Protein AF-A0A7S3MRK7-F1 (afdb_monomer_lite)

InterPro domains:
  IPR029375 Cilia- and flagella-associated protein 141 [PF15104] (37-116)

Structure (mmCIF, N/CA/C/O backbone):
data_AF-A0A7S3MRK7-F1
#
_entry.id   AF-A0A7S3MRK7-F1
#
loop_
_atom_site.group_PDB
_atom_site.id
_atom_site.type_symbol
_atom_site.label_atom_id
_atom_site.label_alt_id
_atom_site.label_comp_id
_atom_site.label_asym_id
_atom_site.label_entity_id
_atom_site.label_seq_id
_atom_site.pdbx_PDB_ins_code
_atom_site.Cartn_x
_atom_site.Cartn_y
_atom_site.Cartn_z
_atom_site.occupancy
_atom_site.B_iso_or_equiv
_atom_site.auth_seq_id
_atom_site.auth_comp_id
_atom_site.auth_asym_id
_atom_site.auth_atom_id
_atom_site.pdbx_PDB_model_num
ATOM 1 N N . CYS A 1 1 ? 59.365 7.973 -91.735 1.00 45.81 1 CYS A N 1
ATOM 2 C CA . CYS A 1 1 ? 58.407 8.527 -90.756 1.00 45.81 1 CYS A CA 1
ATOM 3 C C . CYS A 1 1 ? 57.987 7.419 -89.800 1.00 45.81 1 CYS A C 1
ATOM 5 O O . CYS A 1 1 ? 57.290 6.509 -90.225 1.00 45.81 1 CYS A O 1
ATOM 7 N N . VAL A 1 2 ? 58.474 7.437 -88.557 1.00 46.31 2 VAL A N 1
ATOM 8 C CA . VAL A 1 2 ? 58.102 6.447 -87.532 1.00 46.31 2 VAL A CA 1
ATOM 9 C C . VAL A 1 2 ? 56.906 7.011 -86.760 1.00 46.31 2 VAL A C 1
ATOM 11 O O . VAL A 1 2 ? 57.001 8.143 -86.282 1.00 46.31 2 VAL A O 1
ATOM 14 N N . PRO A 1 3 ? 55.773 6.301 -86.657 1.00 47.56 3 PRO A N 1
ATOM 15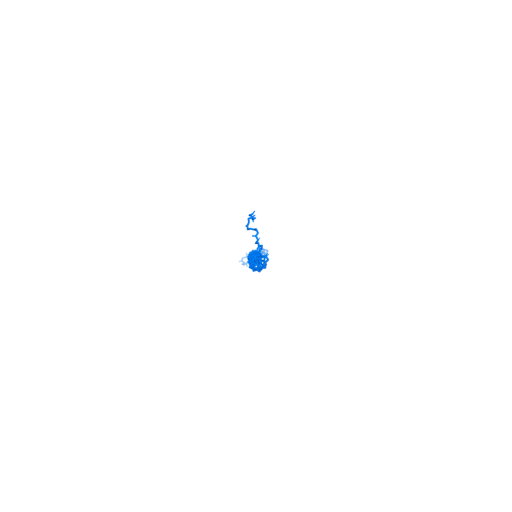 C CA . PRO A 1 3 ? 54.641 6.799 -85.894 1.00 47.56 3 PRO A CA 1
ATOM 16 C C . PRO A 1 3 ? 54.963 6.742 -84.396 1.00 47.56 3 PRO A C 1
ATOM 18 O O . PRO A 1 3 ? 55.352 5.699 -83.873 1.00 47.56 3 PRO A O 1
ATOM 21 N N . SER A 1 4 ? 54.790 7.879 -83.717 1.00 49.06 4 SER A N 1
ATOM 22 C CA . SER A 1 4 ? 54.925 8.026 -82.264 1.00 49.06 4 SER A CA 1
ATOM 23 C C . SER A 1 4 ? 53.971 7.064 -81.546 1.00 49.06 4 SER A C 1
ATOM 25 O O . SER A 1 4 ? 52.752 7.242 -81.541 1.00 49.06 4 SER A O 1
ATOM 27 N N . SER A 1 5 ? 54.534 6.007 -80.965 1.00 57.00 5 SER A N 1
ATOM 28 C CA . SER A 1 5 ? 53.834 4.939 -80.243 1.00 57.00 5 SER A CA 1
ATOM 29 C C . SER A 1 5 ? 53.330 5.360 -78.856 1.00 57.00 5 SER A C 1
ATOM 31 O O . SER A 1 5 ? 52.599 4.606 -78.217 1.00 57.00 5 SER A O 1
ATOM 33 N N . GLY A 1 6 ? 53.663 6.572 -78.395 1.00 49.72 6 GLY A N 1
ATOM 34 C CA . GLY A 1 6 ? 53.338 7.046 -77.045 1.00 49.72 6 GLY A CA 1
ATOM 35 C C . GLY A 1 6 ? 51.888 7.499 -76.839 1.00 49.72 6 GLY A C 1
ATOM 36 O O . GLY A 1 6 ? 51.401 7.473 -75.712 1.00 49.72 6 GLY A O 1
ATOM 37 N N . GLY A 1 7 ? 51.176 7.889 -77.905 1.00 45.44 7 GLY A N 1
ATOM 38 C CA . GLY A 1 7 ? 49.799 8.398 -77.797 1.00 45.44 7 GLY A CA 1
ATOM 39 C C . GLY A 1 7 ? 48.752 7.305 -77.555 1.00 45.44 7 GLY A C 1
ATOM 40 O O . GLY A 1 7 ? 47.868 7.465 -76.721 1.00 45.44 7 GLY A O 1
ATOM 41 N N . ARG A 1 8 ? 48.898 6.149 -78.217 1.00 47.28 8 ARG A N 1
ATOM 42 C CA . ARG A 1 8 ? 47.899 5.062 -78.179 1.00 47.28 8 ARG A CA 1
ATOM 43 C C . ARG A 1 8 ? 47.930 4.212 -76.904 1.00 47.28 8 ARG A C 1
ATOM 45 O O . ARG A 1 8 ? 46.933 3.583 -76.572 1.00 47.28 8 ARG A O 1
ATOM 52 N N . GLN A 1 9 ? 49.041 4.207 -76.164 1.00 48.06 9 GLN A N 1
ATOM 53 C CA . GLN A 1 9 ? 49.142 3.440 -74.914 1.00 48.06 9 GLN A CA 1
ATOM 54 C C . GLN A 1 9 ? 48.432 4.114 -73.730 1.00 48.06 9 GLN A C 1
ATOM 56 O O . GLN A 1 9 ? 48.019 3.425 -72.802 1.00 48.06 9 GLN A O 1
ATOM 61 N N . ARG A 1 10 ? 48.242 5.442 -73.761 1.00 50.16 10 ARG A N 1
ATOM 62 C CA . ARG A 1 10 ? 47.515 6.160 -72.700 1.00 50.16 10 ARG A CA 1
ATOM 63 C C . ARG A 1 10 ? 46.002 5.988 -72.807 1.00 50.16 10 ARG A C 1
ATOM 65 O O . ARG A 1 10 ? 45.340 5.860 -71.786 1.00 50.16 10 ARG A O 1
ATOM 72 N N . GLU A 1 11 ? 45.472 5.921 -74.025 1.00 43.78 11 GLU A N 1
ATOM 73 C CA . GLU A 1 11 ? 44.040 5.688 -74.259 1.00 43.78 11 GLU A CA 1
ATOM 74 C C . GLU A 1 11 ? 43.642 4.229 -73.984 1.00 43.78 11 GLU A C 1
ATOM 76 O O . GLU A 1 11 ? 42.588 3.981 -73.405 1.00 43.78 11 GLU A O 1
ATOM 81 N N . ALA A 1 12 ? 44.520 3.260 -74.276 1.00 46.50 12 ALA A N 1
ATOM 82 C CA . ALA A 1 12 ? 44.285 1.848 -73.955 1.00 46.50 12 ALA A CA 1
ATOM 83 C C . ALA A 1 12 ? 44.273 1.548 -72.439 1.00 46.50 12 ALA A C 1
ATOM 85 O O . ALA A 1 12 ? 43.639 0.586 -72.011 1.00 46.50 12 ALA A O 1
ATOM 86 N N . ALA A 1 13 ? 44.919 2.380 -71.614 1.00 49.62 13 ALA A N 1
ATOM 87 C CA . ALA A 1 13 ? 44.891 2.254 -70.153 1.00 49.62 13 ALA A CA 1
ATOM 88 C C . ALA A 1 13 ? 43.599 2.802 -69.509 1.00 49.62 13 ALA A C 1
ATOM 90 O O . ALA A 1 13 ? 43.355 2.554 -68.332 1.00 49.62 13 ALA A O 1
ATOM 91 N N . MET A 1 14 ? 42.766 3.521 -70.272 1.00 51.19 14 MET A N 1
ATOM 92 C CA . MET A 1 14 ? 41.508 4.127 -69.806 1.00 51.19 14 MET A CA 1
ATOM 93 C C . MET A 1 14 ? 40.259 3.331 -70.239 1.00 51.19 14 MET A C 1
ATOM 95 O O . MET A 1 14 ? 39.140 3.764 -69.983 1.00 51.19 14 MET A O 1
ATOM 99 N N . GLY A 1 15 ? 40.436 2.188 -70.917 1.00 46.81 15 GLY A N 1
ATOM 100 C CA . GLY A 1 15 ? 39.347 1.368 -71.473 1.00 46.81 15 GLY A CA 1
ATOM 101 C C . GLY A 1 15 ? 39.028 0.076 -70.710 1.00 46.81 15 GLY A C 1
ATOM 102 O O . GLY A 1 15 ? 38.091 -0.630 -71.073 1.00 46.81 15 GLY A O 1
ATOM 103 N N . GLY A 1 16 ? 39.787 -0.260 -69.666 1.00 48.41 16 GLY A N 1
ATOM 104 C CA . GLY A 1 16 ? 39.460 -1.362 -68.760 1.00 48.41 16 GLY A CA 1
ATOM 105 C C . GLY A 1 16 ? 38.761 -0.807 -67.530 1.00 48.41 16 GLY A C 1
ATOM 106 O O . GLY A 1 16 ? 39.262 0.157 -66.966 1.00 48.41 16 GLY A O 1
ATOM 107 N N . GLN A 1 17 ? 37.629 -1.396 -67.135 1.00 56.31 17 GLN A N 1
ATOM 108 C CA . GLN A 1 17 ? 36.871 -1.100 -65.910 1.00 56.31 17 GLN A CA 1
ATOM 109 C C . GLN A 1 17 ? 37.787 -0.797 -64.709 1.00 56.31 17 GLN A C 1
ATOM 111 O O . GLN A 1 17 ? 38.178 -1.683 -63.955 1.00 56.31 17 GLN A O 1
ATOM 116 N N . TRP A 1 18 ? 38.136 0.470 -64.533 1.00 56.16 18 TRP A N 1
ATOM 117 C CA . TRP A 1 18 ? 38.834 0.992 -63.374 1.00 56.16 18 TRP A CA 1
ATOM 118 C C . TRP A 1 18 ? 37.935 2.086 -62.842 1.00 56.16 18 TRP A C 1
ATOM 120 O O . TRP A 1 18 ? 38.017 3.244 -63.251 1.00 56.16 18 TRP A O 1
ATOM 130 N N . GLU A 1 19 ? 37.032 1.710 -61.938 1.00 61.50 19 GLU A N 1
ATOM 131 C CA . GLU A 1 19 ? 36.474 2.722 -61.056 1.00 61.50 19 GLU A CA 1
ATOM 132 C C . GLU A 1 19 ? 37.651 3.413 -60.357 1.00 61.50 19 GLU A C 1
ATOM 134 O O . GLU A 1 19 ? 38.529 2.728 -59.814 1.00 61.50 19 GLU A O 1
ATOM 139 N N . PRO A 1 20 ? 37.725 4.755 -60.378 1.00 77.00 20 PRO A N 1
ATOM 140 C CA . PRO A 1 20 ? 38.805 5.454 -59.711 1.00 77.00 20 PRO A CA 1
ATOM 141 C C . PRO A 1 20 ? 38.808 5.029 -58.243 1.00 77.00 20 PRO A C 1
ATOM 143 O O . PRO A 1 20 ? 37.775 5.099 -57.579 1.00 77.00 20 PRO A O 1
ATOM 146 N N . LEU A 1 21 ? 39.961 4.616 -57.713 1.00 81.31 21 LEU A N 1
ATOM 147 C CA . LEU A 1 21 ? 40.096 4.113 -56.337 1.00 81.31 21 LEU A CA 1
ATOM 148 C C . LEU A 1 21 ? 39.461 5.049 -55.288 1.00 81.31 21 LEU A C 1
ATOM 150 O O . LEU A 1 21 ? 38.965 4.599 -54.258 1.00 81.31 21 LEU A O 1
ATOM 154 N N . ASN A 1 22 ? 39.444 6.353 -55.568 1.00 84.12 22 ASN A N 1
ATOM 155 C CA . ASN A 1 22 ? 38.809 7.371 -54.735 1.00 84.12 22 ASN A CA 1
ATOM 156 C C . ASN A 1 22 ? 37.279 7.234 -54.680 1.00 84.12 22 ASN A C 1
ATOM 158 O O . ASN A 1 22 ? 36.705 7.400 -53.609 1.00 84.12 22 ASN A O 1
ATOM 162 N N . VAL A 1 23 ? 36.634 6.898 -55.802 1.00 84.19 23 VAL A N 1
ATOM 163 C CA . VAL A 1 23 ? 35.185 6.662 -55.885 1.00 84.19 23 VAL A CA 1
ATOM 164 C C . VAL A 1 23 ? 34.826 5.412 -55.094 1.00 84.19 23 VAL A C 1
ATOM 166 O O . VAL A 1 23 ? 33.957 5.469 -54.231 1.00 84.19 23 VAL A O 1
ATOM 169 N N . ARG A 1 24 ? 35.571 4.318 -55.279 1.00 85.69 24 ARG A N 1
ATOM 170 C CA . ARG A 1 24 ? 35.362 3.084 -54.514 1.00 85.69 24 ARG A CA 1
ATOM 171 C C . ARG A 1 24 ? 35.512 3.299 -53.004 1.00 85.69 24 ARG A C 1
ATOM 173 O O . ARG A 1 24 ? 34.643 2.903 -52.238 1.00 85.69 24 ARG A O 1
ATOM 180 N N . ARG A 1 25 ? 36.573 3.990 -52.570 1.00 87.88 25 ARG A N 1
ATOM 181 C CA . ARG A 1 25 ? 36.786 4.333 -51.150 1.00 87.88 25 ARG A CA 1
ATOM 182 C C . ARG A 1 25 ? 35.693 5.235 -50.584 1.00 87.88 25 ARG A C 1
ATOM 184 O O . ARG A 1 25 ? 35.390 5.150 -49.396 1.00 87.88 25 ARG A O 1
ATOM 191 N N . TYR A 1 26 ? 35.147 6.127 -51.407 1.00 89.94 26 TYR A N 1
ATOM 192 C CA . TYR A 1 26 ? 34.037 6.985 -51.013 1.00 89.94 26 TYR A CA 1
ATOM 193 C C . TYR A 1 26 ? 32.757 6.164 -50.817 1.00 89.94 26 TYR A C 1
ATOM 195 O O . TYR A 1 26 ? 32.153 6.247 -49.753 1.00 89.94 26 TYR A O 1
ATOM 203 N N . VAL A 1 27 ? 32.414 5.298 -51.773 1.00 91.62 27 VAL A N 1
ATOM 204 C CA . VAL A 1 27 ? 31.250 4.401 -51.680 1.00 91.62 27 VAL A CA 1
ATOM 205 C C . VAL A 1 27 ? 31.359 3.471 -50.468 1.00 91.62 27 VAL A C 1
ATOM 207 O O . VAL A 1 27 ? 30.424 3.395 -49.679 1.00 91.62 27 VAL A O 1
ATOM 210 N N . GLU A 1 28 ? 32.515 2.837 -50.249 1.00 93.94 28 GLU A N 1
ATOM 211 C CA . GLU A 1 28 ? 32.752 1.973 -49.081 1.00 93.94 28 GLU A CA 1
ATOM 212 C C . GLU A 1 28 ? 32.595 2.737 -47.752 1.00 93.94 28 GLU A C 1
ATOM 214 O O . GLU A 1 28 ? 32.072 2.201 -46.772 1.00 93.94 28 GLU A O 1
ATOM 219 N N . ARG A 1 29 ? 33.019 4.007 -47.703 1.00 94.12 29 ARG A N 1
ATOM 220 C CA . ARG A 1 29 ? 32.853 4.862 -46.520 1.00 94.12 29 ARG A CA 1
ATOM 221 C C . ARG A 1 29 ? 31.388 5.219 -46.283 1.00 94.12 29 ARG A C 1
ATOM 223 O O . ARG A 1 29 ? 30.930 5.092 -45.151 1.00 94.12 29 ARG A O 1
ATOM 230 N N . GLU A 1 30 ? 30.679 5.667 -47.313 1.00 95.62 30 GLU A N 1
ATOM 231 C CA . GLU A 1 30 ? 29.259 6.025 -47.219 1.00 95.62 30 GLU A CA 1
ATOM 232 C C . GLU A 1 30 ? 28.414 4.819 -46.811 1.00 95.62 30 GLU A C 1
ATOM 234 O O . GLU A 1 30 ? 27.554 4.931 -45.940 1.00 95.62 30 GLU A O 1
ATOM 239 N N . GLN A 1 31 ? 28.717 3.641 -47.355 1.00 95.38 31 GLN A N 1
ATOM 240 C CA . GLN A 1 31 ? 28.019 2.411 -47.009 1.00 95.38 31 GLN A CA 1
ATOM 241 C C . GLN A 1 31 ? 28.257 2.021 -45.548 1.00 95.38 31 GLN A C 1
ATOM 243 O O . GLN A 1 31 ? 27.303 1.787 -44.813 1.00 95.38 31 GLN A O 1
ATOM 248 N N . ARG A 1 32 ? 29.504 2.104 -45.069 1.00 96.06 32 ARG A N 1
ATOM 249 C CA . ARG A 1 32 ? 29.816 1.876 -43.652 1.00 96.06 32 ARG A CA 1
ATOM 250 C C . ARG A 1 32 ? 29.117 2.874 -42.726 1.00 96.06 32 ARG A C 1
ATOM 252 O O . ARG A 1 32 ? 28.685 2.501 -41.640 1.00 96.06 32 ARG A O 1
ATOM 259 N N . LEU A 1 33 ? 29.021 4.144 -43.120 1.00 95.62 33 LEU A N 1
ATOM 260 C CA . LEU A 1 33 ? 28.290 5.150 -42.346 1.00 95.62 33 LEU A CA 1
ATOM 261 C C . LEU A 1 33 ? 26.787 4.850 -42.328 1.00 95.62 33 LEU A C 1
ATOM 263 O O . LEU A 1 33 ? 26.166 4.932 -41.268 1.00 95.62 33 LEU A O 1
ATOM 267 N N . ALA A 1 34 ? 26.209 4.458 -43.463 1.00 95.25 34 ALA A N 1
ATOM 268 C CA . ALA A 1 34 ? 24.812 4.054 -43.549 1.00 95.25 34 ALA A CA 1
ATOM 269 C C . ALA A 1 34 ? 24.521 2.856 -42.632 1.00 95.25 34 ALA A C 1
ATOM 271 O O . ALA A 1 34 ? 23.593 2.930 -41.821 1.00 95.25 34 ALA A O 1
ATOM 272 N N . ASP A 1 35 ? 25.364 1.825 -42.671 1.00 95.94 35 ASP A N 1
ATOM 273 C CA . ASP A 1 35 ? 25.247 0.637 -41.823 1.00 95.94 35 ASP A CA 1
ATOM 274 C C . ASP A 1 35 ? 25.286 1.020 -40.338 1.00 95.94 35 ASP A C 1
ATOM 276 O O . ASP A 1 35 ? 24.337 0.734 -39.605 1.00 95.94 35 ASP A O 1
ATOM 280 N N . LEU A 1 36 ? 26.287 1.801 -39.914 1.00 95.19 36 LEU A N 1
ATOM 281 C CA . LEU A 1 36 ? 26.409 2.278 -38.531 1.00 95.19 36 LEU A CA 1
ATOM 282 C C . LEU A 1 36 ? 25.196 3.099 -38.078 1.00 95.19 36 LEU A C 1
ATOM 284 O O . LEU A 1 36 ? 24.722 2.953 -36.951 1.00 95.19 36 LEU A O 1
ATOM 288 N N . THR A 1 37 ? 24.654 3.966 -38.938 1.00 95.62 37 THR A N 1
ATOM 289 C CA . THR A 1 37 ? 23.449 4.734 -38.580 1.00 95.62 37 THR A CA 1
ATOM 290 C C . THR A 1 37 ? 22.212 3.848 -38.461 1.00 95.62 37 THR A C 1
ATOM 292 O O . THR A 1 37 ? 21.341 4.126 -37.631 1.00 95.62 37 THR A O 1
ATOM 295 N N . SER A 1 38 ? 22.118 2.786 -39.261 1.00 95.69 38 SER A N 1
ATOM 296 C CA . SER A 1 38 ? 21.018 1.825 -39.191 1.00 95.69 38 SER A CA 1
ATOM 297 C C . SER A 1 38 ? 21.076 1.006 -37.897 1.00 95.69 38 SER A C 1
ATOM 299 O O . SER A 1 38 ? 20.070 0.907 -37.189 1.00 95.69 38 SER A O 1
ATOM 301 N N . GLU A 1 39 ? 22.269 0.543 -37.519 1.00 95.44 39 GLU A N 1
ATOM 302 C CA . GLU A 1 39 ? 22.531 -0.166 -36.266 1.00 95.44 39 GLU A CA 1
ATOM 303 C C . GLU A 1 39 ? 22.239 0.733 -35.065 1.00 95.44 39 GLU A C 1
ATOM 305 O O . GLU A 1 39 ? 21.505 0.347 -34.153 1.00 95.44 39 GLU A O 1
ATOM 310 N N . GLN A 1 40 ? 22.709 1.983 -35.092 1.00 96.12 40 GLN A N 1
ATOM 311 C CA . GLN A 1 40 ? 22.445 2.945 -34.025 1.00 96.12 40 GLN A CA 1
ATOM 312 C C . GLN A 1 40 ? 20.944 3.214 -33.859 1.00 96.12 40 GLN A C 1
ATOM 314 O O . GLN A 1 40 ? 20.450 3.299 -32.733 1.00 96.12 40 GLN A O 1
ATOM 319 N N . LYS A 1 41 ? 20.187 3.331 -34.958 1.00 96.19 41 LYS A N 1
ATOM 320 C CA . LYS A 1 41 ? 18.723 3.487 -34.905 1.00 96.19 41 LYS A CA 1
ATOM 321 C C . LYS A 1 41 ? 18.053 2.267 -34.277 1.00 96.19 41 LYS A C 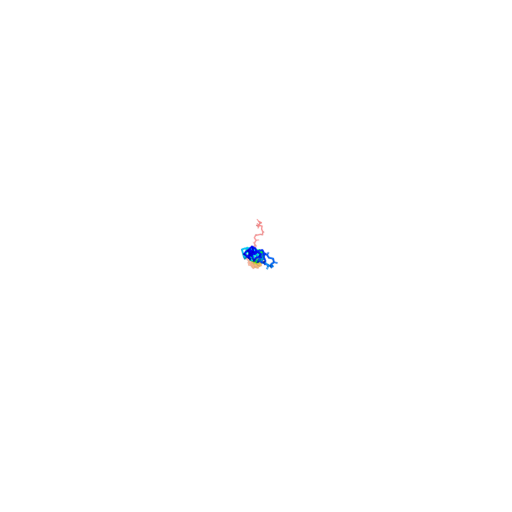1
ATOM 323 O O . LYS A 1 41 ? 17.155 2.436 -33.448 1.00 96.19 41 LYS A O 1
ATOM 328 N N . ALA A 1 42 ? 18.490 1.060 -34.633 1.00 94.81 42 ALA A N 1
ATOM 329 C CA . ALA A 1 42 ? 17.983 -0.173 -34.042 1.00 94.81 42 ALA A CA 1
ATOM 330 C C . ALA A 1 42 ? 18.271 -0.224 -32.532 1.00 94.81 42 ALA A C 1
ATOM 332 O O . ALA A 1 42 ? 17.348 -0.413 -31.735 1.00 94.81 42 ALA A O 1
ATOM 333 N N . HIS A 1 43 ? 19.510 0.059 -32.123 1.00 95.31 43 HIS A N 1
ATOM 334 C CA . HIS A 1 43 ? 19.899 0.124 -30.715 1.00 95.31 43 HIS A CA 1
ATOM 335 C C . HIS A 1 43 ? 19.092 1.165 -29.939 1.00 95.31 43 HIS A C 1
ATOM 337 O O . HIS A 1 43 ? 18.512 0.839 -28.903 1.00 95.31 43 HIS A O 1
ATOM 343 N N . ASN A 1 44 ? 18.958 2.383 -30.464 1.00 96.25 44 ASN A N 1
ATOM 344 C CA . ASN A 1 44 ? 18.181 3.443 -29.821 1.00 96.25 44 ASN A CA 1
ATOM 345 C C . ASN A 1 44 ? 16.722 3.025 -29.602 1.00 96.25 44 ASN A C 1
ATOM 347 O O . ASN A 1 44 ? 16.173 3.246 -28.521 1.00 96.25 44 ASN A O 1
ATOM 351 N N . ARG A 1 45 ? 16.099 2.372 -30.590 1.00 95.81 45 ARG A N 1
ATOM 352 C CA . ARG A 1 45 ? 14.727 1.868 -30.457 1.00 95.81 45 ARG A CA 1
ATOM 353 C C . ARG A 1 45 ? 14.625 0.805 -29.364 1.00 95.81 45 ARG A C 1
ATOM 355 O O . ARG A 1 45 ? 13.724 0.882 -28.533 1.00 95.81 45 ARG A O 1
ATOM 362 N N . THR A 1 46 ? 15.546 -0.158 -29.328 1.00 95.12 46 THR A N 1
ATOM 363 C CA . THR A 1 46 ? 15.548 -1.193 -28.277 1.00 95.12 46 THR A CA 1
ATOM 364 C C . THR A 1 46 ? 15.760 -0.603 -26.882 1.00 95.12 46 THR A C 1
ATOM 366 O O . THR A 1 46 ? 15.045 -0.971 -25.952 1.00 95.12 46 THR A O 1
ATOM 369 N N . ALA A 1 47 ? 16.659 0.375 -26.742 1.00 96.00 47 ALA A N 1
ATOM 370 C CA . ALA A 1 47 ? 16.912 1.062 -25.481 1.00 96.00 47 ALA A CA 1
ATOM 371 C C . ALA A 1 47 ? 15.680 1.841 -24.995 1.00 96.00 47 ALA A C 1
ATOM 373 O O . ALA A 1 47 ? 15.338 1.776 -23.815 1.00 96.00 47 ALA A O 1
ATOM 374 N N . GLN A 1 48 ? 14.971 2.526 -25.899 1.00 96.19 48 GLN A N 1
ATOM 375 C CA . GLN A 1 48 ? 13.721 3.218 -25.569 1.00 96.19 48 GLN A CA 1
ATOM 376 C C . GLN A 1 48 ? 12.635 2.250 -25.092 1.00 96.19 48 GLN A C 1
ATOM 378 O O . GLN A 1 48 ? 11.985 2.516 -24.081 1.00 96.19 48 GLN A O 1
ATOM 383 N N . VAL A 1 49 ? 12.462 1.114 -25.773 1.00 95.88 49 VAL A N 1
ATOM 384 C CA . VAL A 1 49 ? 11.489 0.084 -25.372 1.00 95.88 49 VAL A CA 1
ATOM 385 C C . VAL A 1 49 ? 11.836 -0.488 -23.997 1.00 95.88 49 VAL A C 1
ATOM 387 O O . VAL A 1 49 ? 10.963 -0.569 -23.135 1.00 95.88 49 VAL A O 1
ATOM 390 N N . ALA A 1 50 ? 13.106 -0.821 -23.755 1.00 94.38 50 ALA A N 1
ATOM 391 C CA . ALA A 1 50 ? 13.563 -1.330 -22.464 1.00 94.38 50 ALA A CA 1
ATOM 392 C C . ALA A 1 50 ? 13.365 -0.304 -21.335 1.00 94.38 50 ALA A C 1
ATOM 394 O O . ALA A 1 50 ? 12.895 -0.650 -20.250 1.00 94.38 50 ALA A O 1
ATOM 395 N N . HIS A 1 51 ? 13.668 0.970 -21.596 1.00 95.44 51 HIS A N 1
ATOM 396 C CA . HIS A 1 51 ? 13.434 2.049 -20.640 1.00 95.44 51 HIS A CA 1
ATOM 397 C C . HIS A 1 51 ? 11.944 2.198 -20.314 1.00 95.44 51 HIS A C 1
ATOM 399 O O . HIS A 1 51 ? 11.575 2.309 -19.145 1.00 95.44 51 HIS A O 1
ATOM 405 N N . TRP A 1 52 ? 11.077 2.167 -21.328 1.00 94.56 52 TRP A N 1
ATOM 406 C CA . TRP A 1 52 ? 9.633 2.256 -21.128 1.00 94.56 52 TRP A CA 1
ATOM 407 C C . TRP A 1 52 ? 9.089 1.076 -20.316 1.00 94.56 52 TRP A C 1
ATOM 409 O O . TRP A 1 52 ? 8.347 1.293 -19.358 1.00 94.56 52 TRP A O 1
ATOM 419 N N . ALA A 1 53 ? 9.516 -0.151 -20.630 1.00 92.00 53 ALA A N 1
ATOM 420 C CA . ALA A 1 53 ? 9.139 -1.347 -19.880 1.00 92.00 53 ALA A CA 1
ATOM 421 C C . ALA A 1 53 ? 9.540 -1.242 -18.398 1.00 92.00 53 ALA A C 1
ATOM 423 O O . ALA A 1 53 ? 8.706 -1.447 -17.519 1.00 92.00 53 ALA A O 1
ATOM 424 N N . LYS A 1 54 ? 10.778 -0.815 -18.117 1.00 91.75 54 LYS A N 1
ATOM 425 C CA . LYS A 1 54 ? 11.273 -0.625 -16.746 1.00 91.75 54 LYS A CA 1
ATOM 426 C C . LYS A 1 54 ? 10.521 0.472 -15.989 1.00 91.75 54 LYS A C 1
ATOM 428 O O . LYS A 1 54 ? 10.258 0.336 -14.797 1.00 91.75 54 LYS A O 1
ATOM 433 N N . SER A 1 55 ? 10.186 1.578 -16.651 1.00 89.31 55 SER A N 1
ATOM 434 C CA . SER A 1 55 ? 9.392 2.648 -16.033 1.00 89.31 55 SER A CA 1
ATOM 435 C C . SER A 1 55 ? 7.982 2.181 -15.690 1.00 89.31 55 SER A C 1
ATOM 437 O O . SER A 1 55 ? 7.479 2.500 -14.614 1.00 89.31 55 SER A O 1
ATOM 439 N N . ARG A 1 56 ? 7.363 1.393 -16.571 1.00 90.00 56 ARG A N 1
ATOM 440 C CA . ARG A 1 56 ? 6.041 0.815 -16.334 1.00 90.00 56 ARG A CA 1
ATOM 441 C C . ARG A 1 56 ? 6.051 -0.180 -15.173 1.00 90.00 56 ARG A C 1
ATOM 443 O O . ARG A 1 56 ? 5.213 -0.064 -14.292 1.00 90.00 56 ARG A O 1
ATOM 450 N N . GLU A 1 57 ? 7.040 -1.067 -15.110 1.00 85.12 57 GLU A N 1
ATOM 451 C CA . GLU A 1 57 ? 7.205 -2.019 -14.002 1.00 85.12 57 GLU A CA 1
ATOM 452 C C . GLU A 1 57 ? 7.306 -1.315 -12.638 1.00 85.12 57 GLU A C 1
ATOM 454 O O . GLU A 1 57 ? 6.661 -1.721 -11.673 1.00 85.12 57 GLU A O 1
ATOM 459 N N . LYS A 1 58 ? 8.055 -0.205 -12.556 1.00 82.25 58 LYS A N 1
ATOM 460 C CA . LYS A 1 58 ? 8.146 0.601 -11.326 1.00 82.25 58 LYS A CA 1
ATOM 461 C C . LYS A 1 58 ? 6.797 1.192 -10.911 1.00 82.25 58 LYS A C 1
ATOM 463 O O . LYS A 1 58 ? 6.472 1.208 -9.722 1.00 82.25 58 LYS A O 1
ATOM 468 N N . LEU A 1 59 ? 6.025 1.703 -11.869 1.00 82.31 59 LEU A N 1
ATOM 469 C CA . LEU A 1 59 ? 4.693 2.250 -11.604 1.00 82.31 59 LEU A CA 1
ATOM 470 C C . LEU A 1 59 ? 3.722 1.150 -11.158 1.00 82.31 59 LEU A C 1
ATOM 472 O O . LEU A 1 59 ? 3.000 1.336 -10.181 1.00 82.31 59 LEU A O 1
ATOM 476 N N . ASP A 1 60 ? 3.765 -0.016 -11.796 1.00 84.38 60 ASP A N 1
ATOM 477 C CA . ASP A 1 60 ? 2.925 -1.153 -11.426 1.00 84.38 60 ASP A CA 1
ATOM 478 C C . ASP A 1 60 ? 3.262 -1.644 -10.008 1.00 84.38 60 ASP A C 1
ATOM 480 O O . ASP A 1 60 ? 2.362 -1.747 -9.175 1.00 84.38 60 ASP A O 1
ATOM 484 N N . ALA A 1 61 ? 4.543 -1.827 -9.672 1.00 83.69 61 ALA A N 1
ATOM 485 C CA . ALA A 1 61 ? 4.971 -2.251 -8.335 1.00 83.69 61 ALA A CA 1
ATOM 486 C C . ALA A 1 61 ? 4.550 -1.260 -7.234 1.00 83.69 61 ALA A C 1
ATOM 488 O O . ALA A 1 61 ? 4.009 -1.653 -6.199 1.00 83.69 61 ALA A O 1
ATOM 489 N N . THR A 1 62 ? 4.751 0.040 -7.468 1.00 86.19 62 THR A N 1
ATOM 490 C CA . THR A 1 62 ? 4.337 1.082 -6.512 1.00 86.19 62 THR A CA 1
ATOM 491 C C . THR A 1 62 ? 2.820 1.156 -6.366 1.00 86.19 62 THR A C 1
ATOM 493 O O . THR A 1 62 ? 2.320 1.281 -5.247 1.00 86.19 62 THR A O 1
ATOM 496 N N . SER A 1 63 ? 2.069 1.017 -7.461 1.00 86.31 63 SER A N 1
ATOM 497 C CA . SER A 1 63 ? 0.606 0.979 -7.413 1.00 86.31 63 SER A CA 1
ATOM 498 C C . SER A 1 63 ? 0.096 -0.229 -6.620 1.00 86.31 63 SER A C 1
ATOM 500 O O . SER A 1 63 ? -0.746 -0.067 -5.737 1.00 86.31 63 SER A O 1
ATOM 502 N N . GLN A 1 64 ? 0.663 -1.418 -6.848 1.00 88.56 64 GLN A N 1
ATOM 503 C CA . GLN A 1 64 ? 0.307 -2.642 -6.131 1.00 88.56 64 GLN A CA 1
ATOM 504 C C . GLN A 1 64 ? 0.584 -2.504 -4.633 1.00 88.56 64 GLN A C 1
ATOM 506 O O . GLN A 1 64 ? -0.278 -2.822 -3.815 1.00 88.56 64 GLN A O 1
ATOM 511 N N . GLN A 1 65 ? 1.742 -1.954 -4.263 1.00 91.56 65 GLN A N 1
ATOM 512 C CA . GLN A 1 65 ? 2.090 -1.720 -2.864 1.00 91.56 65 GLN A CA 1
ATOM 513 C C . GLN A 1 65 ? 1.134 -0.726 -2.186 1.00 91.56 65 GLN A C 1
ATOM 515 O O . GLN A 1 65 ? 0.726 -0.937 -1.041 1.00 91.56 65 GLN A O 1
ATOM 520 N N . LEU A 1 66 ? 0.742 0.345 -2.883 1.00 91.44 66 LEU A N 1
ATOM 521 C CA . LEU A 1 66 ? -0.236 1.310 -2.375 1.00 91.44 66 LEU A CA 1
ATOM 522 C C . LEU A 1 66 ? -1.616 0.674 -2.181 1.00 91.44 66 LEU A C 1
ATOM 524 O O . LEU A 1 66 ? -2.258 0.921 -1.159 1.00 91.44 66 LEU A O 1
ATOM 528 N N . HIS A 1 67 ? -2.067 -0.155 -3.125 1.00 91.25 67 HIS A N 1
ATOM 529 C CA . HIS A 1 67 ? -3.326 -0.889 -3.005 1.00 91.25 67 HIS A CA 1
ATOM 530 C C . HIS A 1 67 ? -3.310 -1.861 -1.823 1.00 91.25 67 HIS A C 1
ATOM 532 O O . HIS A 1 67 ? -4.227 -1.813 -1.003 1.00 91.25 67 HIS A O 1
ATOM 538 N N . ALA A 1 68 ? -2.249 -2.657 -1.679 1.00 93.75 68 ALA A N 1
ATOM 539 C CA . ALA A 1 68 ? -2.089 -3.571 -0.552 1.00 93.75 68 ALA A CA 1
ATOM 540 C C . ALA A 1 68 ? -2.096 -2.815 0.787 1.00 93.75 68 ALA A C 1
ATOM 542 O O . ALA A 1 68 ? -2.821 -3.169 1.710 1.00 93.75 68 ALA A O 1
ATOM 543 N N . THR A 1 69 ? -1.366 -1.699 0.873 1.00 94.19 69 THR A N 1
ATOM 544 C CA . THR A 1 69 ? -1.318 -0.871 2.090 1.00 94.19 69 THR A CA 1
ATOM 545 C C . THR A 1 69 ? -2.694 -0.309 2.458 1.00 94.19 69 THR A C 1
ATOM 547 O O . THR A 1 69 ? -3.052 -0.264 3.635 1.00 94.19 69 THR A O 1
ATOM 550 N N . ARG A 1 70 ? -3.494 0.109 1.467 1.00 94.25 70 ARG A N 1
ATOM 551 C CA . ARG A 1 70 ? -4.874 0.565 1.700 1.00 94.25 70 ARG A CA 1
ATOM 552 C C . ARG A 1 70 ? -5.768 -0.560 2.214 1.00 94.25 70 ARG A C 1
ATOM 554 O O . ARG A 1 70 ? -6.529 -0.311 3.142 1.00 94.25 70 ARG A O 1
ATOM 561 N N . GLN A 1 71 ? -5.659 -1.762 1.650 1.00 95.38 71 GLN A N 1
ATOM 562 C CA . GLN A 1 71 ? -6.420 -2.929 2.107 1.00 95.38 71 GLN A CA 1
ATOM 563 C C . GLN A 1 71 ? -6.08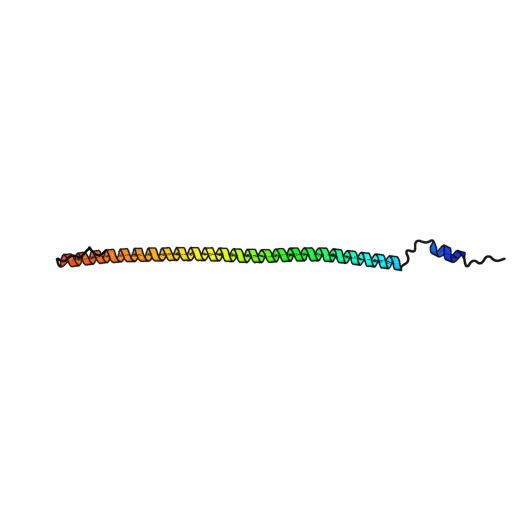4 -3.274 3.559 1.00 95.38 71 GLN A C 1
ATOM 565 O O . GLN A 1 71 ? -6.984 -3.300 4.392 1.00 95.38 71 GLN A O 1
ATOM 570 N N . PHE A 1 72 ? -4.796 -3.388 3.897 1.00 94.69 72 PHE A N 1
ATOM 571 C CA . PHE A 1 72 ? -4.373 -3.654 5.276 1.00 94.69 72 PHE A CA 1
ATOM 572 C C . PHE A 1 72 ? -4.881 -2.605 6.264 1.00 94.69 72 PHE A C 1
ATOM 574 O O . PHE A 1 72 ? -5.294 -2.934 7.374 1.00 94.69 72 PHE A O 1
ATOM 581 N N . ARG A 1 73 ? -4.874 -1.328 5.869 1.00 95.31 73 ARG A N 1
ATOM 582 C CA . ARG A 1 73 ? -5.400 -0.258 6.717 1.00 95.31 73 ARG A CA 1
ATOM 583 C C . ARG A 1 73 ? -6.905 -0.401 6.951 1.00 95.31 73 ARG A C 1
ATOM 585 O O . ARG A 1 73 ? -7.344 -0.241 8.084 1.00 95.31 73 ARG A O 1
ATOM 592 N N . GLN A 1 74 ? -7.676 -0.708 5.911 1.00 95.81 74 GLN A N 1
ATOM 593 C CA . GLN A 1 74 ? -9.121 -0.925 6.032 1.00 95.81 74 GLN A CA 1
ATOM 594 C C . GLN A 1 74 ? -9.434 -2.127 6.928 1.00 95.81 74 GLN A C 1
ATOM 596 O O . GLN A 1 74 ? -10.282 -2.027 7.809 1.00 95.81 74 GLN A O 1
ATOM 601 N N . GLU A 1 75 ? -8.712 -3.234 6.758 1.00 94.69 75 GLU A N 1
ATOM 602 C CA . GLU A 1 75 ? -8.852 -4.426 7.602 1.00 94.69 75 GLU A CA 1
ATOM 603 C C . GLU A 1 75 ? -8.529 -4.123 9.071 1.00 94.69 75 GLU A C 1
ATOM 605 O O . GLU A 1 75 ? -9.276 -4.517 9.967 1.00 94.69 75 GLU A O 1
ATOM 610 N N . ALA A 1 76 ? -7.465 -3.359 9.334 1.00 95.38 76 ALA A N 1
ATOM 611 C CA . ALA A 1 76 ? -7.099 -2.947 10.686 1.00 95.38 76 ALA A CA 1
ATOM 612 C C . ALA A 1 76 ? -8.145 -2.014 11.324 1.00 95.38 76 ALA A C 1
ATOM 614 O O . ALA A 1 76 ? -8.447 -2.140 12.514 1.00 95.38 76 ALA A O 1
ATOM 615 N N . GLU A 1 77 ? -8.710 -1.084 10.550 1.00 95.50 77 GLU A N 1
ATOM 616 C CA . GLU A 1 77 ? -9.782 -0.196 11.009 1.00 95.50 77 GLU A CA 1
ATOM 617 C C . GLU A 1 77 ? -11.041 -1.002 11.368 1.00 95.50 77 GLU A C 1
ATOM 619 O O . GLU A 1 77 ? -11.590 -0.814 12.457 1.00 95.50 77 GLU A O 1
ATOM 624 N N . LEU A 1 78 ? -11.443 -1.962 10.528 1.00 95.75 78 LEU A N 1
ATOM 625 C CA . LEU A 1 78 ? -12.568 -2.862 10.804 1.00 95.75 78 LEU A CA 1
ATOM 626 C C . LEU A 1 78 ? -12.335 -3.691 12.071 1.00 95.75 78 LEU A C 1
ATOM 628 O O . LEU A 1 78 ? -13.168 -3.657 12.979 1.00 95.75 78 LEU A O 1
ATOM 632 N N . ALA A 1 79 ? -11.174 -4.336 12.201 1.00 94.25 79 ALA A N 1
ATOM 633 C CA . ALA A 1 79 ? -10.831 -5.105 13.397 1.00 94.25 79 ALA A CA 1
ATOM 634 C C . ALA A 1 79 ? -10.898 -4.241 14.670 1.00 94.25 79 ALA A C 1
ATOM 636 O O . ALA A 1 79 ? -11.438 -4.660 15.696 1.00 94.25 79 ALA A O 1
ATOM 637 N N . ASN A 1 80 ? -10.421 -2.994 14.613 1.00 95.56 80 ASN A N 1
ATOM 638 C CA . ASN A 1 80 ? -10.515 -2.078 15.747 1.00 95.56 80 ASN A CA 1
ATOM 639 C C . ASN A 1 80 ? -11.980 -1.753 16.093 1.00 95.56 80 ASN A C 1
ATOM 641 O O . ASN A 1 80 ? -12.370 -1.824 17.262 1.00 95.56 80 ASN A O 1
ATOM 645 N N . THR A 1 81 ? -12.829 -1.477 15.098 1.00 96.19 81 THR A N 1
ATOM 646 C CA . THR A 1 81 ? -14.260 -1.231 15.353 1.00 96.19 81 THR A CA 1
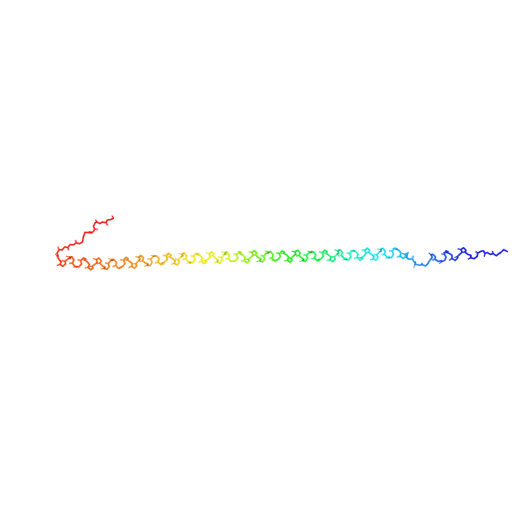ATOM 647 C C . THR A 1 81 ? -14.943 -2.419 16.029 1.00 96.19 81 THR A C 1
ATOM 649 O O . THR A 1 81 ? -15.662 -2.225 17.014 1.00 96.19 81 THR A O 1
ATOM 652 N N . GLU A 1 82 ? -14.651 -3.645 15.594 1.00 95.81 82 GLU A N 1
ATOM 653 C CA . GLU A 1 82 ? -15.177 -4.866 16.208 1.00 95.81 82 GLU A CA 1
ATOM 654 C C . GLU A 1 82 ? -14.726 -5.007 17.664 1.00 95.81 82 GLU A C 1
ATOM 656 O O . GLU A 1 82 ? -15.539 -5.297 18.545 1.00 95.81 82 GLU A O 1
ATOM 661 N N . THR A 1 83 ? -13.454 -4.727 17.967 1.00 95.81 83 THR A N 1
ATOM 662 C CA . THR A 1 83 ? -12.961 -4.783 19.354 1.00 95.81 83 THR A CA 1
ATOM 663 C C . THR A 1 83 ? -13.654 -3.769 20.264 1.00 95.81 83 THR A C 1
ATOM 665 O O . THR A 1 83 ? -13.997 -4.102 21.402 1.00 95.81 83 THR A O 1
ATOM 668 N N . ILE A 1 84 ? -13.926 -2.555 19.775 1.00 96.00 84 ILE A N 1
ATOM 669 C CA . ILE A 1 84 ? -14.646 -1.522 20.531 1.00 96.00 84 ILE A CA 1
ATOM 670 C C . ILE A 1 84 ? -16.088 -1.960 20.799 1.00 96.00 84 ILE A C 1
ATO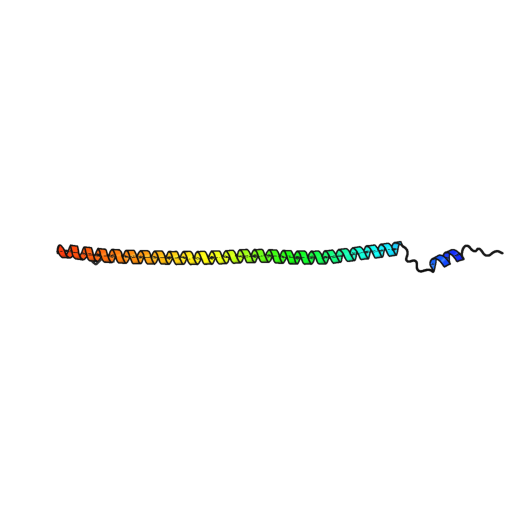M 672 O O . ILE A 1 84 ? -16.570 -1.813 21.927 1.00 96.00 84 ILE A O 1
ATOM 676 N N . ILE A 1 85 ? -16.771 -2.513 19.795 1.00 96.31 85 ILE A N 1
ATOM 677 C CA . ILE A 1 85 ? -18.138 -3.033 19.932 1.00 96.31 85 ILE A CA 1
ATOM 678 C C . ILE A 1 85 ? -18.168 -4.157 20.971 1.00 96.31 85 ILE A C 1
ATOM 680 O O . ILE A 1 85 ? -18.948 -4.095 21.923 1.00 96.31 85 ILE A O 1
ATOM 684 N N . ASN A 1 86 ? -17.260 -5.126 20.858 1.00 97.12 86 ASN A N 1
ATOM 685 C CA . ASN A 1 86 ? -17.160 -6.248 21.788 1.00 97.12 86 ASN A CA 1
ATOM 686 C C . ASN A 1 86 ? -16.847 -5.785 23.215 1.00 97.12 86 ASN A C 1
ATOM 688 O O . ASN A 1 86 ? -17.446 -6.274 24.175 1.00 97.12 86 ASN A O 1
ATOM 692 N N . ARG A 1 87 ? -15.958 -4.799 23.383 1.00 97.19 87 ARG A N 1
ATOM 693 C CA . ARG A 1 87 ? -15.654 -4.210 24.694 1.00 97.19 87 ARG A CA 1
ATOM 694 C C . ARG A 1 87 ? -16.886 -3.553 25.312 1.00 97.19 87 ARG A C 1
ATOM 696 O O . ARG A 1 87 ? -17.161 -3.786 26.488 1.00 97.19 87 ARG A O 1
ATOM 703 N N . LYS A 1 88 ? -17.634 -2.761 24.538 1.00 96.94 88 LYS A N 1
ATOM 704 C CA . LYS A 1 88 ? -18.878 -2.124 25.003 1.00 96.94 88 LYS A CA 1
ATOM 705 C C . LYS A 1 88 ? -19.929 -3.164 25.384 1.00 96.94 88 LYS A C 1
ATOM 707 O O . LYS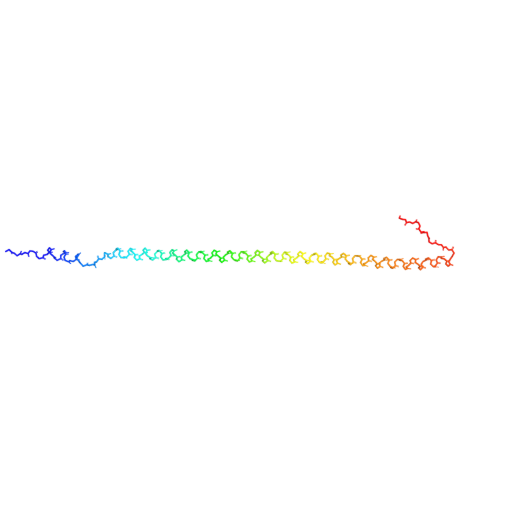 A 1 88 ? -20.553 -3.025 26.431 1.00 96.94 88 LYS A O 1
ATOM 712 N N . ALA A 1 89 ? -20.087 -4.217 24.584 1.00 97.25 89 ALA A N 1
ATOM 713 C CA . ALA A 1 89 ? -21.021 -5.303 24.869 1.00 97.25 89 ALA A CA 1
ATOM 714 C C . ALA A 1 89 ? -20.669 -6.032 26.175 1.00 97.25 89 ALA A C 1
ATOM 716 O O . ALA A 1 89 ? -21.538 -6.218 27.025 1.00 97.25 89 ALA A O 1
ATOM 717 N N . ARG A 1 90 ? -19.387 -6.365 26.381 1.00 97.19 90 ARG A N 1
ATOM 718 C CA . ARG A 1 90 ? -18.905 -6.988 27.625 1.00 97.19 90 ARG A CA 1
ATOM 719 C C . ARG A 1 90 ? -19.111 -6.090 28.840 1.00 97.19 90 ARG A C 1
ATOM 721 O O . ARG A 1 90 ? -19.564 -6.573 29.869 1.00 97.19 90 ARG A O 1
ATOM 728 N N . MET A 1 91 ? -18.814 -4.796 28.713 1.00 97.38 91 MET A N 1
ATOM 729 C CA . MET A 1 91 ? -19.021 -3.831 29.797 1.00 97.38 91 MET A CA 1
ATOM 730 C C . MET A 1 91 ? -20.501 -3.707 30.155 1.00 97.38 91 MET A C 1
ATOM 732 O O . MET A 1 91 ? -20.855 -3.725 31.327 1.00 97.38 91 MET A O 1
ATOM 736 N N . LYS A 1 92 ? -21.377 -3.633 29.146 1.00 96.56 92 LYS A N 1
ATOM 737 C CA . LYS A 1 92 ? -22.823 -3.598 29.361 1.00 96.56 92 LYS A CA 1
ATOM 738 C C . LYS A 1 92 ? -23.298 -4.848 30.100 1.00 96.56 92 LYS A C 1
ATOM 740 O O . LYS A 1 92 ? -24.012 -4.703 31.079 1.00 96.56 92 LYS A O 1
ATOM 745 N N . ALA A 1 93 ? -22.874 -6.038 29.668 1.00 96.00 93 ALA A N 1
ATOM 746 C CA . ALA A 1 93 ? -23.237 -7.298 30.318 1.00 96.00 93 ALA A CA 1
ATOM 747 C C . ALA A 1 93 ? -22.778 -7.350 31.786 1.00 96.00 93 ALA A C 1
ATOM 749 O O . ALA A 1 93 ? -23.552 -7.725 32.665 1.00 96.00 93 ALA A O 1
ATOM 750 N N . PHE A 1 94 ? -21.546 -6.910 32.053 1.00 96.88 94 PHE A N 1
ATOM 751 C CA . PHE A 1 94 ? -21.008 -6.812 33.407 1.00 96.88 94 PHE A CA 1
ATOM 752 C C . PHE A 1 94 ? -21.835 -5.862 34.285 1.00 96.88 94 PHE A C 1
ATOM 754 O O . PHE A 1 94 ? -22.323 -6.268 35.333 1.00 96.88 94 PHE A O 1
ATOM 761 N N . LEU A 1 95 ? -22.088 -4.635 33.818 1.00 95.19 95 LEU A N 1
ATOM 762 C CA . LEU A 1 95 ? -22.871 -3.649 34.569 1.00 95.19 95 LEU A CA 1
ATOM 763 C C . LEU A 1 95 ? -24.324 -4.088 34.781 1.00 95.19 95 LEU A C 1
ATOM 765 O O . LEU A 1 95 ? -24.902 -3.803 35.824 1.00 95.19 95 LEU A O 1
ATOM 769 N N . THR A 1 96 ? -24.929 -4.795 33.821 1.00 94.12 96 THR A N 1
ATOM 770 C CA . THR A 1 96 ? -26.277 -5.352 34.012 1.00 94.12 96 THR A CA 1
ATOM 771 C C . THR A 1 96 ? -26.306 -6.438 35.078 1.00 94.12 96 THR A C 1
ATOM 773 O O . THR A 1 96 ? -27.290 -6.535 35.807 1.00 94.12 96 THR A O 1
ATOM 776 N N . GLN A 1 97 ? -25.241 -7.237 35.181 1.00 95.94 97 GLN A N 1
ATOM 777 C CA . GLN A 1 97 ? -25.123 -8.246 36.224 1.00 95.94 97 GLN A CA 1
ATOM 778 C C . GLN A 1 97 ? -24.937 -7.585 37.595 1.00 95.94 97 GLN A C 1
ATOM 780 O O . GLN A 1 97 ? -25.697 -7.887 38.511 1.00 95.94 97 GLN A O 1
ATOM 785 N N . GLU A 1 98 ? -24.009 -6.632 37.717 1.00 94.44 98 GLU A N 1
ATOM 786 C CA . GLU A 1 98 ? -23.814 -5.884 38.965 1.00 94.44 98 GLU A CA 1
ATOM 787 C C . GLU A 1 98 ? -25.091 -5.161 39.399 1.00 94.44 98 GLU A C 1
ATOM 789 O O . GLU A 1 98 ? -25.472 -5.235 40.562 1.00 94.44 98 GLU A O 1
ATOM 794 N N . ALA A 1 99 ? -25.803 -4.504 38.479 1.00 92.50 99 ALA A N 1
ATOM 795 C CA . ALA A 1 99 ? -27.054 -3.820 38.800 1.00 92.50 99 ALA A CA 1
ATOM 796 C C . ALA A 1 99 ? -28.112 -4.778 39.374 1.00 92.50 99 ALA A C 1
ATOM 798 O O . ALA A 1 99 ? -28.832 -4.410 40.301 1.00 92.50 99 ALA A O 1
ATOM 799 N N . ALA A 1 100 ? -28.195 -6.010 38.859 1.00 92.75 100 ALA A N 1
ATOM 800 C CA . ALA A 1 100 ? -29.100 -7.025 39.389 1.00 92.75 100 ALA A CA 1
ATOM 801 C C . ALA A 1 100 ? -28.688 -7.486 40.799 1.00 92.75 100 ALA A C 1
ATOM 803 O O . ALA A 1 100 ? -29.546 -7.649 41.668 1.00 92.75 100 ALA A O 1
ATOM 804 N N . GLU A 1 101 ? -27.387 -7.660 41.041 1.00 95.06 101 GLU A N 1
ATOM 805 C CA . GLU A 1 101 ? -26.847 -8.013 42.357 1.00 95.06 101 GLU A CA 1
ATOM 806 C C . GLU A 1 101 ? -27.090 -6.894 43.384 1.00 95.06 101 GLU A C 1
ATOM 808 O O . GLU A 1 101 ? -27.545 -7.167 44.497 1.00 95.06 101 GLU A O 1
ATOM 813 N N . PHE A 1 102 ? -26.873 -5.632 43.005 1.00 94.00 102 PHE A N 1
ATOM 814 C CA . PHE A 1 102 ? -27.148 -4.476 43.859 1.00 94.00 102 PHE A CA 1
ATOM 815 C C . PHE A 1 102 ? -28.638 -4.311 44.165 1.00 94.00 102 PHE A C 1
ATOM 817 O O . PHE A 1 102 ? -28.993 -4.089 45.321 1.00 94.00 102 PHE A O 1
ATOM 824 N N . GLU A 1 103 ? -29.523 -4.460 43.177 1.00 93.12 103 GLU A N 1
ATOM 825 C CA . GLU A 1 103 ? -30.974 -4.402 43.400 1.00 93.12 103 GLU A CA 1
ATOM 826 C C . GLU A 1 103 ? -31.420 -5.508 44.374 1.00 93.12 103 GLU A C 1
ATOM 828 O O . GLU A 1 103 ? -32.216 -5.257 45.276 1.00 93.12 103 GLU A O 1
ATOM 833 N N . ALA A 1 104 ? -30.869 -6.723 44.260 1.00 93.62 104 ALA A N 1
ATOM 834 C CA . ALA A 1 104 ? -31.156 -7.808 45.200 1.00 93.62 104 ALA A CA 1
ATOM 835 C C . ALA A 1 104 ? -30.720 -7.469 46.638 1.00 93.62 104 ALA A C 1
ATOM 837 O O . ALA A 1 104 ? -31.465 -7.728 47.586 1.00 93.62 104 ALA A O 1
ATOM 838 N N . GLN A 1 105 ? -29.546 -6.855 46.807 1.00 94.56 105 GLN A N 1
ATOM 839 C CA . GLN A 1 105 ? -29.049 -6.415 48.115 1.00 94.56 105 GLN A CA 1
ATOM 840 C C . GLN A 1 105 ? -29.895 -5.280 48.703 1.00 94.56 105 GLN A C 1
ATOM 842 O O . GLN A 1 105 ? -30.231 -5.321 49.885 1.00 94.56 105 GLN A O 1
ATOM 847 N N . LEU A 1 106 ? -30.273 -4.287 47.895 1.00 93.50 106 LEU A N 1
ATOM 848 C CA . LEU A 1 106 ? -31.132 -3.184 48.331 1.00 93.50 106 LEU A CA 1
ATOM 849 C C . LEU A 1 106 ? -32.510 -3.688 48.752 1.00 93.50 106 LEU A C 1
ATOM 851 O O . LEU A 1 106 ? -32.975 -3.339 49.837 1.00 93.50 106 LEU A O 1
ATOM 855 N N . ASN A 1 107 ? -33.108 -4.579 47.959 1.00 93.00 107 ASN A N 1
ATOM 856 C CA . ASN A 1 107 ? -34.390 -5.194 48.287 1.00 93.00 107 ASN A CA 1
ATOM 857 C C . ASN A 1 107 ? -34.330 -5.946 49.625 1.00 93.00 107 ASN A C 1
ATOM 859 O O . ASN A 1 107 ? -35.276 -5.873 50.408 1.00 93.00 107 ASN A O 1
ATOM 863 N N . ALA A 1 108 ? -33.212 -6.613 49.936 1.00 94.81 108 ALA A N 1
ATOM 864 C CA . ALA A 1 108 ? -33.008 -7.267 51.232 1.00 94.81 108 ALA A CA 1
ATOM 865 C C . ALA A 1 108 ? -32.943 -6.274 52.411 1.00 94.81 108 ALA A C 1
ATOM 867 O O . ALA A 1 108 ? -33.281 -6.634 53.537 1.00 94.81 108 ALA A O 1
ATOM 868 N N . MET A 1 109 ? -32.551 -5.022 52.157 1.00 94.31 109 MET A N 1
ATOM 869 C CA . MET A 1 109 ? -32.562 -3.922 53.130 1.00 94.31 109 MET A CA 1
ATOM 870 C C . MET A 1 109 ? -33.889 -3.142 53.145 1.00 94.31 109 MET A C 1
ATOM 872 O O . MET A 1 109 ? -34.025 -2.187 53.908 1.00 94.31 109 MET A O 1
ATOM 876 N N . GLY A 1 110 ? -34.865 -3.519 52.309 1.00 93.88 110 GLY A N 1
ATOM 877 C CA . GLY A 1 110 ? -36.124 -2.787 52.137 1.00 93.88 110 GLY A CA 1
ATOM 878 C C . GLY A 1 110 ? -35.993 -1.481 51.342 1.00 93.88 110 GLY A C 1
ATOM 879 O O . GLY A 1 110 ? -36.878 -0.632 51.416 1.00 93.88 110 GLY A O 1
ATOM 880 N N . LEU A 1 111 ? -34.894 -1.305 50.604 1.00 93.38 111 LEU A N 1
ATOM 881 C CA . LEU A 1 111 ? -34.625 -0.170 49.718 1.00 93.38 111 LEU A CA 1
ATOM 882 C C . LEU A 1 111 ? -34.729 -0.606 48.246 1.00 93.38 111 LEU A C 1
ATOM 884 O O . LEU A 1 111 ? -34.744 -1.795 47.949 1.00 93.38 111 LEU A O 1
ATOM 888 N N . ALA A 1 112 ? -34.766 0.349 47.315 1.00 88.75 112 ALA A N 1
ATOM 889 C CA . ALA A 1 112 ? -34.761 0.075 45.875 1.00 88.75 112 ALA A CA 1
ATOM 890 C C . ALA A 1 112 ? -33.911 1.106 45.122 1.00 88.75 112 ALA A C 1
ATOM 892 O O . ALA A 1 112 ? -33.800 2.258 45.557 1.00 88.75 112 ALA A O 1
ATOM 893 N N . LEU A 1 113 ? -33.318 0.708 43.993 1.00 85.19 113 LEU A N 1
ATOM 894 C CA . LEU A 1 113 ? -32.544 1.614 43.149 1.00 85.19 113 LEU A CA 1
ATOM 895 C C . LEU A 1 113 ? -33.475 2.598 42.420 1.00 85.19 113 LEU A C 1
ATOM 897 O O . LEU A 1 113 ? -34.529 2.214 41.907 1.00 85.19 113 LEU A O 1
ATOM 901 N N . ASN A 1 114 ? -33.076 3.870 42.334 1.00 85.94 114 ASN A N 1
ATOM 902 C CA . ASN A 1 114 ? -33.788 4.852 41.518 1.00 85.94 114 ASN A CA 1
ATOM 903 C C . ASN A 1 114 ? -33.521 4.581 40.025 1.00 85.94 114 ASN A C 1
ATOM 905 O O . ASN A 1 114 ? -32.365 4.531 39.606 1.00 85.94 114 ASN A O 1
ATOM 909 N N . LYS A 1 115 ? -34.584 4.395 39.235 1.00 81.38 115 LYS A N 1
ATOM 910 C CA . LYS A 1 115 ? -34.520 3.967 37.823 1.00 81.38 115 LYS A CA 1
ATOM 911 C C . LYS A 1 115 ? -34.575 5.141 36.838 1.00 81.38 115 LYS A C 1
ATOM 913 O O . LYS A 1 115 ? -34.329 4.941 35.651 1.00 81.38 115 LYS A O 1
ATOM 918 N N . ASP A 1 116 ? -34.818 6.352 37.337 1.00 69.62 116 ASP A N 1
ATOM 919 C CA . ASP A 1 116 ? -34.994 7.559 36.532 1.00 69.62 116 ASP A CA 1
ATOM 920 C C . ASP A 1 116 ? -33.701 8.383 36.470 1.00 69.62 116 ASP A C 1
ATOM 922 O O . ASP A 1 116 ? -33.565 9.411 37.131 1.00 69.62 116 ASP A O 1
ATOM 926 N N . VAL A 1 117 ? -32.732 7.937 35.668 1.00 58.62 117 VAL A N 1
ATOM 927 C CA . VAL A 1 117 ? -31.656 8.812 35.175 1.00 58.62 117 VAL A CA 1
ATOM 928 C C . VAL A 1 117 ? -31.388 8.456 33.714 1.00 58.62 117 VAL A C 1
ATOM 930 O O . VAL A 1 117 ? -30.671 7.502 33.410 1.00 58.62 117 VAL A O 1
ATOM 933 N N . SER A 1 118 ? -32.041 9.198 32.820 1.00 48.69 118 SER A N 1
ATOM 934 C CA . SER A 1 118 ? -31.793 9.224 31.373 1.00 48.69 118 SER A CA 1
ATOM 935 C C . SER A 1 118 ? -30.593 10.093 31.025 1.00 48.69 118 SER A C 1
ATOM 937 O O . SER A 1 118 ? -30.555 11.227 31.555 1.00 48.69 118 SER A O 1
#

Sequence (118 aa):
CVPSSGGRQREAAMGGQWEPLNVRRYVEREQRLADLTSEQKAHNRTAQVAHWAKSREKLDATSQQLHATRQFRQEAELANTETIINRKARMKAFLTQEAAEFEAQLNAMGLALNKDVS

pLDDT: mean 85.03, std 16.96, range [43.78, 97.38]

Organism: NCBI:txid182087

Foldseek 3Di:
DDDDPPPVVVVVVVPPPDDDVVVVVVVVVVVVVVVVVVVVVVVVVVVVVVVVVVVVVVVVVVVVVVVVVVVVVVVVVVVVVVVVVVVVVVVVVVVVVVQVVVQVVQVVVVHGDDPPDD

Secondary structure (DSSP, 8-state):
----THHHHHHHTTSS----HHHHHHHHHHHHHHHHHHHHHHHHHHHHHHHHHHHHHHHHHHHHHHHHHHHHHHHHHHHHHHHHHHHHHHHHHHHHHHHHHHHHHHHHTT--------

Radius of gyration: 50.04 Å; chains: 1; bounding box: 94×18×144 Å